Protein AF-A0A7W0KWA9-F1 (afdb_monomer_lite)

Radius of gyration: 23.74 Å; chains: 1; bounding box: 48×53×72 Å

pLDDT: mean 87.8, std 16.32, range [46.31, 98.88]

Foldseek 3Di:
DDDDDDDDDDDDDDDDPDDPDDDPQQAAAAAEAEEEACLQQPAPPPDQDPVNQQSRHCPGPQNVVCVVNVYPHYHYLYGHLDAPVLCPQW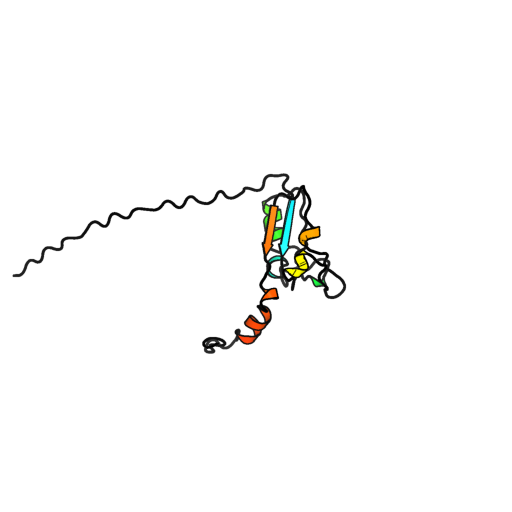DDGVPGTRGNSVVSDDPRHDYYDYYHHCNVVVVVVVCVQQDDPPPPDGGPPPD

Structure (mmCIF, N/CA/C/O backbone):
data_AF-A0A7W0KWA9-F1
#
_entry.id   AF-A0A7W0KWA9-F1
#
loop_
_atom_site.group_PDB
_atom_site.id
_atom_site.type_symbol
_atom_site.label_atom_id
_atom_site.label_alt_id
_atom_site.label_comp_id
_atom_site.label_asym_id
_atom_site.label_entity_id
_atom_site.label_seq_id
_atom_site.pdbx_PDB_ins_code
_atom_site.Cartn_x
_atom_site.Cartn_y
_atom_site.Cartn_z
_atom_site.occupancy
_atom_site.B_iso_or_equiv
_atom_site.auth_seq_id
_atom_site.auth_comp_id
_atom_site.auth_asym_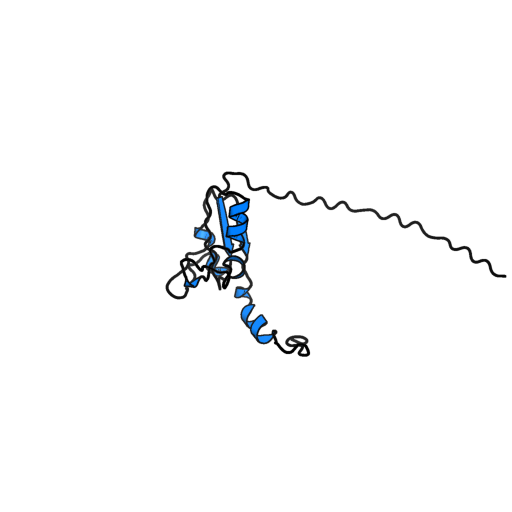id
_atom_site.auth_atom_id
_atom_site.pdbx_PDB_model_num
ATOM 1 N N . MET A 1 1 ? -27.743 38.755 -57.274 1.00 46.41 1 MET A N 1
ATOM 2 C CA . MET A 1 1 ? -28.940 38.474 -56.451 1.00 46.41 1 MET A CA 1
ATOM 3 C C . MET A 1 1 ? -29.113 36.967 -56.308 1.00 46.41 1 MET A C 1
ATOM 5 O O . MET A 1 1 ? -29.526 36.322 -57.260 1.00 46.41 1 MET A O 1
ATOM 9 N N . ARG A 1 2 ? -28.777 36.406 -55.143 1.00 46.31 2 ARG A N 1
ATOM 10 C CA . ARG A 1 2 ? -29.221 35.078 -54.690 1.00 46.31 2 ARG A CA 1
ATOM 11 C C . ARG A 1 2 ? -29.327 35.162 -53.167 1.00 46.31 2 ARG A C 1
ATOM 13 O O . ARG A 1 2 ? -28.331 35.411 -52.499 1.00 46.31 2 ARG A O 1
ATOM 20 N N . ARG A 1 3 ? -30.557 35.125 -52.650 1.00 53.62 3 ARG A N 1
ATOM 21 C CA . ARG A 1 3 ? -30.864 35.139 -51.214 1.00 53.62 3 ARG A CA 1
ATOM 22 C C . ARG A 1 3 ? -30.956 33.687 -50.768 1.00 53.62 3 ARG A C 1
ATOM 24 O O . ARG A 1 3 ? -31.948 33.039 -51.082 1.00 53.62 3 ARG A O 1
ATOM 31 N N . GLU A 1 4 ? -29.958 33.199 -50.049 1.00 48.28 4 GLU A N 1
ATOM 32 C CA . GLU A 1 4 ? -30.031 31.881 -49.417 1.00 48.28 4 GLU A CA 1
ATOM 33 C C . GLU A 1 4 ? -30.423 32.080 -47.950 1.00 48.28 4 GLU A C 1
ATOM 35 O O . GLU A 1 4 ? -29.757 32.795 -47.201 1.00 48.28 4 GLU A O 1
ATOM 40 N N . ARG A 1 5 ? -31.590 31.549 -47.568 1.00 57.50 5 ARG A N 1
ATOM 41 C CA . ARG A 1 5 ? -32.113 31.624 -46.200 1.00 57.50 5 ARG A CA 1
ATOM 42 C C . ARG A 1 5 ? -31.482 30.495 -45.390 1.00 57.50 5 ARG A C 1
ATOM 44 O O . ARG A 1 5 ? -31.788 29.333 -45.634 1.00 57.50 5 ARG A O 1
ATOM 51 N N . LEU A 1 6 ? -30.627 30.844 -44.432 1.00 47.25 6 LEU A N 1
ATOM 52 C CA . LEU A 1 6 ? -30.072 29.901 -43.463 1.00 47.25 6 LEU A CA 1
ATOM 53 C C . LEU A 1 6 ? -31.186 29.479 -42.486 1.00 47.25 6 LEU A C 1
ATOM 55 O O . LEU A 1 6 ? -31.710 30.317 -41.754 1.00 47.25 6 LEU A O 1
ATOM 59 N N . ILE A 1 7 ? -31.564 28.201 -42.487 1.00 56.19 7 ILE A N 1
ATOM 60 C CA . ILE A 1 7 ? -32.452 27.608 -41.477 1.00 56.19 7 ILE A CA 1
ATOM 61 C C . ILE A 1 7 ? -31.551 26.868 -40.487 1.00 56.19 7 ILE A C 1
ATOM 63 O O . ILE A 1 7 ? -30.909 25.887 -40.854 1.00 56.19 7 ILE A O 1
ATOM 67 N N . LEU A 1 8 ? -31.468 27.361 -39.252 1.00 48.41 8 LEU A N 1
ATOM 68 C CA . LEU A 1 8 ? -30.678 26.748 -38.185 1.00 48.41 8 LEU A CA 1
ATOM 69 C C . LEU A 1 8 ? -31.546 25.705 -37.453 1.00 48.41 8 LEU A C 1
ATOM 71 O O . LEU A 1 8 ? -32.592 26.086 -36.922 1.00 48.41 8 LEU A O 1
ATOM 75 N N . PRO A 1 9 ? -31.175 24.412 -37.414 1.00 52.56 9 PRO A N 1
ATOM 76 C CA . PRO A 1 9 ? -31.947 23.420 -36.682 1.00 52.56 9 PRO A CA 1
ATOM 77 C C . PRO A 1 9 ? -31.681 23.578 -35.180 1.00 52.56 9 PRO A C 1
ATOM 79 O O . PRO A 1 9 ? -30.536 23.593 -34.731 1.00 52.56 9 PRO A O 1
ATOM 82 N N . LEU A 1 10 ? -32.751 23.703 -34.395 1.00 56.88 10 LEU A N 1
ATOM 83 C CA . LEU A 1 10 ? -32.690 23.690 -32.937 1.00 56.88 10 LEU A CA 1
ATOM 84 C C . LEU A 1 10 ? -32.435 22.248 -32.473 1.00 56.88 10 LEU A C 1
ATOM 86 O O . LEU A 1 10 ? -33.351 21.428 -32.445 1.00 56.88 10 LEU A O 1
ATOM 90 N N . VAL A 1 11 ? -31.185 21.930 -32.139 1.00 59.25 11 VAL A N 1
ATOM 91 C CA . VAL A 1 11 ? -30.816 20.648 -31.526 1.00 59.25 11 VAL A CA 1
ATOM 92 C C . VAL A 1 11 ? -31.172 20.715 -30.042 1.00 59.25 11 VAL A C 1
ATOM 94 O O . VAL A 1 11 ? -30.540 21.436 -29.273 1.00 59.25 11 VAL A O 1
ATOM 97 N N . LEU A 1 12 ? -32.213 19.986 -29.642 1.00 57.16 12 LEU A N 1
ATOM 98 C CA . LEU A 1 12 ? -32.626 19.868 -28.247 1.00 57.16 12 LEU A CA 1
ATOM 99 C C . LEU A 1 12 ? -31.658 18.911 -27.531 1.00 57.16 12 LEU A C 1
ATOM 101 O O . LEU A 1 12 ? -31.757 17.694 -27.667 1.00 57.16 12 LEU A O 1
ATOM 105 N N . ALA A 1 13 ? -30.678 19.461 -26.816 1.00 58.19 13 ALA A N 1
ATOM 106 C CA . ALA A 1 13 ? -29.734 18.680 -26.025 1.00 58.19 13 ALA A CA 1
ATOM 107 C C . ALA A 1 13 ? -30.427 18.141 -24.761 1.00 58.19 13 ALA A C 1
ATOM 109 O O . ALA A 1 13 ? -30.650 18.875 -23.800 1.00 58.19 13 ALA A O 1
ATOM 110 N N . THR A 1 14 ? -30.777 16.855 -24.753 1.00 60.56 14 THR A N 1
ATOM 111 C CA . THR A 1 14 ? -31.198 16.139 -23.541 1.00 60.56 14 THR A CA 1
ATOM 112 C C . THR A 1 14 ? -29.989 15.924 -22.637 1.00 60.56 14 THR A C 1
ATOM 114 O O . THR A 1 14 ? -29.141 15.074 -22.907 1.00 60.56 14 THR A O 1
ATOM 117 N N . THR A 1 15 ? -29.891 16.704 -21.564 1.00 61.38 15 THR A N 1
ATOM 118 C CA . THR A 1 15 ? -28.887 16.525 -20.515 1.00 61.38 15 THR A CA 1
ATOM 119 C C . THR A 1 15 ? -29.236 15.301 -19.667 1.00 61.38 15 THR A C 1
ATOM 121 O O . THR A 1 15 ? -30.196 15.301 -18.900 1.00 61.38 15 THR A O 1
ATOM 124 N N . VAL A 1 16 ? -28.446 14.233 -19.795 1.00 61.59 16 VAL A N 1
ATOM 125 C CA . VAL A 1 16 ? -28.463 13.118 -18.842 1.00 61.59 16 VAL A CA 1
ATOM 126 C C . VAL A 1 16 ? -27.806 13.618 -17.557 1.00 61.59 16 VAL A C 1
ATOM 128 O O . VAL A 1 16 ? -26.593 13.809 -17.502 1.00 61.59 16 VAL A O 1
ATOM 131 N N . LEU A 1 17 ? -28.614 13.883 -16.531 1.00 58.25 17 LEU A N 1
ATOM 132 C CA . LEU A 1 17 ? -28.135 14.144 -15.175 1.00 58.25 17 LEU A CA 1
ATOM 133 C C . LEU A 1 17 ? -27.543 12.843 -14.621 1.00 58.25 17 LEU A C 1
ATOM 135 O O . LEU A 1 17 ? -28.265 11.990 -14.112 1.00 58.25 17 LEU A O 1
ATOM 139 N N . ALA A 1 18 ? -26.227 12.676 -14.742 1.00 58.19 18 ALA A N 1
ATOM 140 C CA . ALA A 1 18 ? -25.505 11.671 -13.978 1.00 58.19 18 ALA A CA 1
ATOM 141 C C . ALA A 1 18 ? -25.570 12.075 -12.499 1.00 58.19 18 ALA A C 1
ATOM 143 O O . ALA A 1 18 ? -24.988 13.084 -12.100 1.00 58.19 18 ALA A O 1
ATOM 144 N N . SER A 1 19 ? -26.323 11.328 -11.690 1.00 60.22 19 SER A N 1
ATOM 145 C CA . SER A 1 19 ? -26.296 11.496 -10.239 1.00 60.22 19 SER A CA 1
ATOM 146 C C . SER A 1 19 ? -24.867 11.237 -9.749 1.00 60.22 19 SER A C 1
ATOM 148 O O . SER A 1 19 ? -24.327 10.170 -10.053 1.00 60.22 19 SER A O 1
ATOM 150 N N . PRO A 1 20 ? -24.228 12.166 -9.014 1.00 60.91 20 PRO A N 1
ATOM 151 C CA . PRO A 1 20 ? -22.965 11.861 -8.363 1.00 60.91 20 PRO A CA 1
ATOM 152 C C . PRO A 1 20 ? -23.220 10.696 -7.404 1.00 60.91 20 PRO A C 1
ATOM 154 O O . PRO A 1 20 ? -24.136 10.757 -6.581 1.00 60.91 20 PRO A O 1
ATOM 157 N N . GLY A 1 21 ? -22.460 9.607 -7.553 1.00 55.53 21 GLY A N 1
ATOM 158 C CA . GLY A 1 21 ? -22.480 8.519 -6.582 1.00 55.53 21 GLY A CA 1
ATOM 159 C C . GLY A 1 21 ? -22.234 9.113 -5.200 1.00 55.53 21 GLY A C 1
ATOM 160 O O . GLY A 1 21 ? -21.317 9.919 -5.043 1.00 55.53 21 GLY A O 1
ATOM 161 N N . ALA A 1 22 ? -23.097 8.794 -4.234 1.00 57.38 22 ALA A N 1
ATOM 162 C CA . ALA A 1 22 ? -22.972 9.312 -2.881 1.00 57.38 22 ALA A CA 1
ATOM 163 C C . ALA A 1 22 ? -21.557 9.020 -2.371 1.00 57.38 22 ALA A C 1
ATOM 165 O O . ALA A 1 22 ? -21.161 7.859 -2.260 1.00 57.38 22 ALA A O 1
ATOM 166 N N . ALA A 1 23 ? -20.786 10.073 -2.101 1.00 57.88 23 ALA A N 1
ATOM 167 C CA . ALA A 1 23 ? -19.536 9.931 -1.382 1.00 57.88 23 ALA A CA 1
ATOM 168 C C . ALA A 1 23 ? -19.886 9.346 -0.011 1.00 57.88 23 ALA A C 1
ATOM 170 O O . ALA A 1 23 ? -20.697 9.916 0.720 1.00 57.88 23 ALA A O 1
ATOM 171 N N . VAL A 1 24 ? -19.336 8.176 0.311 1.00 58.16 24 VAL A N 1
ATOM 172 C CA . VAL A 1 24 ? -19.426 7.635 1.666 1.00 58.16 24 VAL A CA 1
ATOM 173 C C . VAL A 1 24 ? -18.576 8.549 2.536 1.00 58.16 24 VAL A C 1
ATOM 175 O O . VAL A 1 24 ? -17.349 8.500 2.498 1.00 58.16 24 VAL A O 1
ATOM 178 N N . GLU A 1 25 ? -19.238 9.445 3.255 1.00 56.41 25 GLU A N 1
ATOM 179 C CA . GLU A 1 25 ? -18.602 10.265 4.275 1.00 56.41 25 GLU A CA 1
ATOM 180 C C . GLU A 1 25 ? -18.238 9.327 5.430 1.00 56.41 25 GLU A C 1
ATOM 182 O O . GLU A 1 25 ? -19.126 8.733 6.053 1.00 56.41 25 GLU A O 1
ATOM 187 N N . ALA A 1 26 ? -16.937 9.121 5.656 1.00 57.06 26 ALA A N 1
ATOM 188 C CA . ALA A 1 26 ? -16.493 8.318 6.785 1.00 57.06 26 ALA A CA 1
ATOM 189 C C . ALA A 1 26 ? -16.945 9.016 8.068 1.00 57.06 26 ALA A C 1
ATOM 191 O O . ALA A 1 26 ? -16.809 10.234 8.222 1.00 57.06 26 ALA A O 1
ATOM 192 N N . ARG A 1 27 ? -17.540 8.251 8.974 1.00 62.12 27 ARG A N 1
ATOM 193 C CA . ARG A 1 27 ? -18.055 8.778 10.230 1.00 62.12 27 ARG A CA 1
ATOM 194 C C . ARG A 1 27 ? -16.949 8.721 11.280 1.00 62.12 27 ARG A C 1
ATOM 196 O O . ARG A 1 27 ? -16.200 7.742 11.322 1.00 62.12 27 ARG A O 1
ATOM 203 N N . PRO A 1 28 ? -16.883 9.706 12.191 1.00 60.44 28 PRO A N 1
ATOM 204 C CA . PRO A 1 28 ? -16.079 9.580 13.400 1.00 60.44 28 PRO A CA 1
ATOM 205 C C . PRO A 1 28 ? -16.389 8.243 14.084 1.00 60.44 28 PRO A C 1
ATOM 207 O O . PRO A 1 28 ? -17.543 7.976 14.428 1.00 60.44 28 PRO A O 1
ATOM 210 N N . GLY A 1 29 ? -15.378 7.384 14.225 1.00 65.69 29 GLY A N 1
ATOM 211 C CA . GLY A 1 29 ? -15.559 6.006 14.693 1.00 65.69 29 GLY A CA 1
ATOM 212 C C . GLY A 1 29 ? -15.144 4.927 13.693 1.00 65.69 29 GLY A C 1
ATOM 213 O O . GLY A 1 29 ? -14.899 3.800 14.120 1.00 65.69 29 GLY A O 1
ATOM 214 N N . ASP A 1 30 ? -14.996 5.256 12.411 1.00 82.12 30 ASP A N 1
ATOM 215 C CA . ASP A 1 30 ? -14.606 4.279 11.396 1.00 82.12 30 ASP A CA 1
ATOM 216 C C . ASP A 1 30 ? -13.210 3.694 11.648 1.00 82.12 30 ASP A C 1
ATOM 218 O O . ASP A 1 30 ? -12.319 4.382 12.147 1.00 82.12 30 ASP A O 1
ATOM 222 N N . GLN A 1 31 ? -13.027 2.411 11.324 1.00 94.56 31 GLN A N 1
ATOM 223 C CA . GLN A 1 31 ? -11.715 1.763 11.319 1.00 94.56 31 GLN A CA 1
ATOM 224 C C . GLN A 1 31 ? -11.232 1.654 9.880 1.00 94.56 31 GLN A C 1
ATOM 226 O O . GLN A 1 31 ? -11.848 0.954 9.066 1.00 94.56 31 GLN A O 1
ATOM 231 N N . TYR A 1 32 ? -10.131 2.338 9.587 1.00 96.88 32 TYR A N 1
ATOM 232 C CA . TYR A 1 32 ? -9.580 2.454 8.249 1.00 96.88 32 TYR A CA 1
ATOM 233 C C . TYR A 1 32 ? -8.367 1.537 8.064 1.00 96.88 32 TYR A C 1
ATOM 235 O O . TYR A 1 32 ? -7.368 1.619 8.785 1.00 96.88 32 TYR A O 1
ATOM 243 N N . VAL A 1 33 ? -8.458 0.652 7.072 1.00 98.38 33 VAL A N 1
ATOM 244 C CA . VAL A 1 33 ? -7.407 -0.304 6.719 1.00 98.38 33 VAL A CA 1
ATOM 245 C C . VAL A 1 33 ? -7.025 -0.117 5.248 1.00 98.38 33 VAL A C 1
ATOM 247 O O . VAL A 1 33 ? -7.690 -0.667 4.369 1.00 98.38 33 VAL A O 1
ATOM 250 N N . PRO A 1 34 ? -5.990 0.678 4.938 1.00 98.38 34 PRO A N 1
ATOM 251 C CA . PRO A 1 34 ? -5.448 0.739 3.589 1.00 98.38 34 PRO A CA 1
ATOM 252 C C . PRO A 1 34 ? -4.563 -0.478 3.303 1.00 98.38 34 PRO A C 1
ATOM 254 O O . PRO A 1 34 ? -3.677 -0.831 4.087 1.00 98.38 34 PRO A O 1
ATOM 257 N N . LEU A 1 35 ? -4.804 -1.096 2.153 1.00 98.88 35 LEU A N 1
ATOM 258 C CA . LEU A 1 35 ? -4.063 -2.234 1.621 1.00 98.88 35 LEU A CA 1
ATOM 259 C C . LEU A 1 35 ? -3.467 -1.849 0.264 1.00 98.88 35 LEU A C 1
ATOM 261 O O . LEU A 1 35 ? -4.043 -1.050 -0.476 1.00 98.88 35 LEU A O 1
ATOM 265 N N . GLY A 1 36 ? -2.338 -2.442 -0.104 1.00 98.75 36 GLY A N 1
ATOM 266 C CA . GLY A 1 36 ? -1.814 -2.294 -1.453 1.00 98.75 36 GLY A CA 1
ATOM 267 C C . GLY A 1 36 ? -0.308 -2.411 -1.604 1.00 98.75 36 GLY A C 1
ATOM 268 O O . GLY A 1 36 ? 0.417 -2.795 -0.682 1.00 98.75 36 GLY A O 1
ATOM 269 N N . ASP A 1 37 ? 0.130 -2.056 -2.808 1.00 98.75 37 ASP A N 1
ATOM 270 C CA . ASP A 1 37 ? 1.516 -2.033 -3.253 1.00 98.75 37 ASP A CA 1
ATOM 271 C C . ASP A 1 37 ? 2.217 -0.683 -2.990 1.00 98.75 37 ASP A C 1
ATOM 273 O O . ASP A 1 37 ? 1.795 0.123 -2.156 1.00 98.75 37 ASP A O 1
ATOM 277 N N . SER A 1 38 ? 3.306 -0.415 -3.718 1.00 98.00 38 SER A N 1
ATOM 278 C CA . SER A 1 38 ? 4.089 0.821 -3.645 1.00 98.00 38 SER A CA 1
ATOM 279 C C . SER A 1 38 ? 3.285 2.097 -3.899 1.00 98.00 38 SER A C 1
ATOM 281 O O . SER A 1 38 ? 3.614 3.127 -3.314 1.00 98.00 38 SER A O 1
ATOM 283 N N . PHE A 1 39 ? 2.230 2.068 -4.720 1.00 97.69 39 PHE A N 1
ATOM 284 C CA . PHE A 1 39 ? 1.368 3.241 -4.919 1.00 97.69 39 PHE A CA 1
ATOM 285 C C . PHE A 1 39 ? 0.620 3.623 -3.636 1.00 97.69 39 PHE A C 1
ATOM 287 O O . PHE A 1 39 ? 0.304 4.796 -3.430 1.00 97.69 39 PHE A O 1
ATOM 294 N N . THR A 1 40 ? 0.398 2.648 -2.751 1.00 98.75 40 THR A N 1
ATOM 295 C CA . THR A 1 40 ? -0.202 2.848 -1.429 1.00 98.75 40 THR A CA 1
ATOM 296 C C . THR A 1 40 ? 0.860 3.098 -0.360 1.00 98.75 40 THR A C 1
ATOM 298 O O . THR A 1 40 ? 0.712 4.017 0.441 1.00 98.75 40 THR A O 1
ATOM 301 N N . ALA A 1 41 ? 1.972 2.355 -0.378 1.00 98.62 41 ALA A N 1
ATOM 302 C CA . ALA A 1 41 ? 3.050 2.485 0.605 1.00 98.62 41 ALA A CA 1
ATOM 303 C C . ALA A 1 41 ? 3.795 3.832 0.509 1.00 98.62 41 ALA A C 1
ATOM 3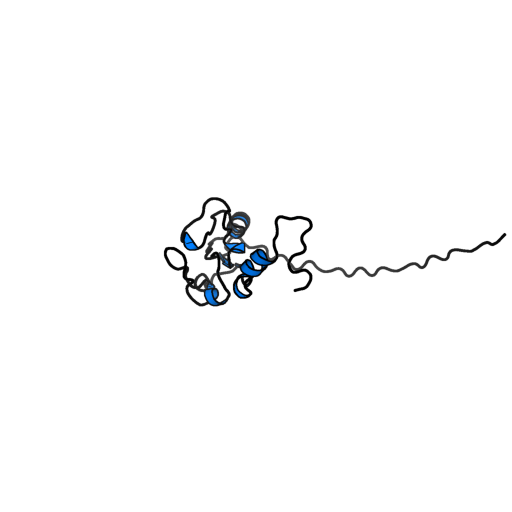05 O O . ALA A 1 41 ? 4.216 4.386 1.524 1.00 98.62 41 ALA A O 1
ATOM 306 N N . GLY A 1 42 ? 3.927 4.401 -0.692 1.00 98.31 42 GLY A N 1
ATOM 307 C CA . GLY A 1 42 ? 4.588 5.691 -0.900 1.00 98.31 42 GLY A CA 1
ATOM 308 C C . GLY A 1 42 ? 6.112 5.645 -0.711 1.00 98.31 42 GLY A C 1
ATOM 309 O O . GLY A 1 42 ? 6.645 6.401 0.113 1.00 98.31 42 GLY A O 1
ATOM 310 N N . PRO A 1 43 ? 6.844 4.800 -1.463 1.00 97.94 43 PRO A N 1
ATOM 311 C CA . PRO A 1 43 ? 8.299 4.803 -1.428 1.00 97.94 43 PRO A CA 1
ATOM 312 C C . PRO A 1 43 ? 8.836 6.174 -1.855 1.00 97.94 43 PRO A C 1
ATOM 314 O O . PRO A 1 43 ? 8.238 6.869 -2.675 1.00 97.94 43 PRO A O 1
ATOM 317 N N . LEU A 1 44 ? 9.983 6.566 -1.292 1.00 96.38 44 LEU A N 1
ATOM 318 C CA . LEU A 1 44 ? 10.661 7.857 -1.515 1.00 96.38 44 LEU A CA 1
ATOM 319 C C . LEU A 1 44 ? 9.929 9.101 -0.986 1.00 96.38 44 LEU A C 1
ATOM 321 O O . LEU A 1 44 ? 10.548 10.161 -0.881 1.00 96.38 44 LEU A O 1
ATOM 325 N N . ILE A 1 45 ? 8.667 8.989 -0.565 1.00 98.12 45 ILE A N 1
ATOM 326 C CA . ILE A 1 45 ? 8.050 10.018 0.276 1.00 98.12 45 ILE A CA 1
ATOM 327 C C . ILE A 1 45 ? 8.814 10.033 1.617 1.00 98.12 45 ILE A C 1
ATOM 329 O O . ILE A 1 45 ? 9.116 8.964 2.150 1.00 98.12 45 ILE A O 1
ATOM 333 N N . PRO A 1 46 ? 9.202 11.197 2.173 1.00 96.44 46 PRO A N 1
ATOM 334 C CA . PRO A 1 46 ? 10.048 11.246 3.366 1.00 96.44 46 PRO A CA 1
ATOM 335 C C . PRO A 1 46 ? 9.534 10.404 4.544 1.00 96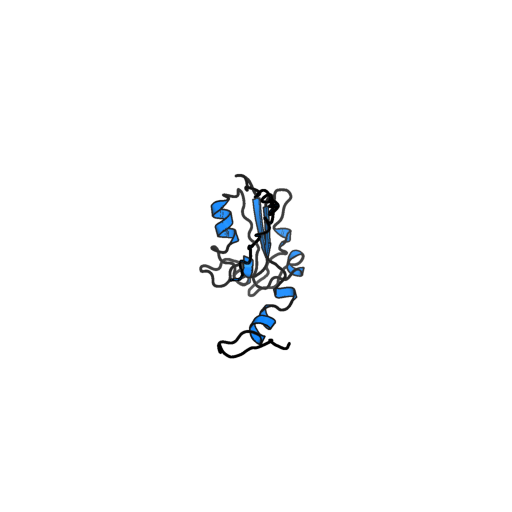.44 46 PRO A C 1
ATOM 337 O O . PRO A 1 46 ? 8.333 10.196 4.697 1.00 96.44 46 PRO A O 1
ATOM 340 N N . THR A 1 47 ? 10.467 9.971 5.396 1.00 97.31 47 THR A N 1
ATOM 341 C CA . THR A 1 47 ? 10.215 9.192 6.622 1.00 97.31 47 THR A CA 1
ATOM 342 C C . THR A 1 47 ? 9.547 7.838 6.359 1.00 97.31 47 THR A C 1
ATOM 344 O O . THR A 1 47 ? 8.343 7.644 6.510 1.00 97.31 47 THR A O 1
ATOM 347 N N . GLN A 1 48 ? 10.390 6.880 5.990 1.00 97.31 48 GLN A N 1
ATOM 348 C CA . GLN A 1 48 ? 10.039 5.476 5.805 1.00 97.31 48 GLN A CA 1
ATOM 349 C C . GLN A 1 48 ? 9.971 4.776 7.172 1.00 97.31 48 GLN A C 1
ATOM 351 O O . GLN A 1 48 ? 10.880 4.937 7.989 1.00 97.31 48 GLN A O 1
ATOM 356 N N . ILE A 1 49 ? 8.895 4.036 7.437 1.00 97.38 49 ILE A N 1
ATOM 357 C CA . ILE A 1 49 ? 8.610 3.401 8.732 1.00 97.38 49 ILE A CA 1
ATOM 358 C C . ILE A 1 49 ? 8.624 1.876 8.640 1.00 97.38 49 ILE A C 1
ATOM 360 O O . ILE A 1 49 ? 8.561 1.294 7.560 1.00 97.38 49 ILE A O 1
ATOM 364 N N . ALA A 1 50 ? 8.748 1.223 9.797 1.00 95.75 50 ALA A N 1
ATOM 365 C CA . ALA A 1 50 ? 8.815 -0.228 9.874 1.00 95.75 50 ALA A CA 1
ATOM 366 C C . ALA A 1 50 ? 7.518 -0.911 9.364 1.00 95.75 50 ALA A C 1
ATOM 368 O O . ALA A 1 50 ? 6.428 -0.375 9.583 1.00 95.75 50 ALA A O 1
ATOM 369 N N . PRO A 1 51 ? 7.628 -2.107 8.754 1.00 96.69 51 PRO A N 1
ATOM 370 C CA . PRO A 1 51 ? 8.887 -2.764 8.398 1.00 96.69 51 PRO A CA 1
ATOM 371 C C . PRO A 1 51 ? 9.578 -2.056 7.216 1.00 96.69 51 PRO A C 1
ATOM 373 O O . PRO A 1 51 ? 8.965 -1.801 6.184 1.00 96.69 51 PRO A O 1
ATOM 376 N N . LEU A 1 52 ? 10.874 -1.740 7.356 1.00 97.06 52 LEU A N 1
ATOM 377 C CA . LEU A 1 52 ? 11.579 -0.853 6.411 1.00 97.06 52 LEU A CA 1
ATOM 378 C C . LEU A 1 52 ? 11.670 -1.427 4.991 1.00 97.06 52 LEU A C 1
ATOM 380 O O . LEU A 1 52 ? 11.707 -0.663 4.032 1.00 97.06 52 LEU A O 1
ATOM 384 N N . GLY A 1 53 ? 11.647 -2.756 4.847 1.00 97.56 53 GLY A N 1
ATOM 385 C CA . GLY A 1 53 ? 11.608 -3.423 3.546 1.00 97.56 53 GLY A CA 1
ATOM 386 C C . GLY A 1 53 ? 10.348 -3.120 2.725 1.00 97.56 53 GLY A C 1
ATOM 387 O O . GLY A 1 53 ? 10.387 -3.274 1.511 1.00 97.56 53 GLY A O 1
ATOM 388 N N . CYS A 1 54 ? 9.268 -2.634 3.348 1.00 98.50 54 CYS A N 1
ATOM 389 C CA . CYS A 1 54 ? 8.059 -2.220 2.635 1.00 98.50 54 CYS A CA 1
ATOM 390 C C . CYS A 1 54 ? 8.157 -0.840 1.996 1.00 98.50 54 CYS A C 1
ATOM 392 O O . CYS A 1 54 ? 7.289 -0.495 1.191 1.00 98.50 54 CYS A O 1
ATOM 394 N N . LEU A 1 55 ? 9.168 -0.042 2.360 1.00 98.31 55 LEU A N 1
ATOM 395 C CA . LEU A 1 55 ? 9.293 1.345 1.912 1.00 98.31 55 LEU A CA 1
ATOM 396 C C . LEU A 1 55 ? 7.952 2.092 2.046 1.00 98.31 55 LEU A C 1
ATOM 398 O O . LEU A 1 55 ? 7.491 2.765 1.121 1.00 98.31 55 LEU A O 1
ATOM 402 N N . LYS A 1 56 ? 7.322 1.930 3.214 1.00 98.50 56 LYS A N 1
ATOM 403 C CA . LYS A 1 56 ? 6.094 2.622 3.574 1.00 98.50 56 LYS A CA 1
ATOM 404 C C . LYS A 1 56 ? 6.422 3.939 4.257 1.00 98.50 56 LYS A C 1
ATOM 406 O O . LYS A 1 56 ? 7.071 3.949 5.303 1.00 98.50 56 LYS A O 1
ATOM 411 N N . SER A 1 57 ? 5.945 5.046 3.705 1.00 98.62 57 SER A N 1
ATOM 412 C CA . SER A 1 57 ? 6.084 6.366 4.314 1.00 98.62 57 SER A CA 1
ATOM 413 C C . SER A 1 57 ? 4.992 6.617 5.351 1.00 98.62 57 SER A C 1
ATOM 415 O O . SER A 1 57 ? 3.835 6.263 5.144 1.00 98.62 57 SER A O 1
ATOM 417 N N . ASN A 1 58 ? 5.323 7.335 6.427 1.00 97.81 58 ASN A N 1
ATOM 418 C CA . ASN A 1 58 ? 4.319 7.895 7.341 1.00 97.81 58 ASN A CA 1
ATOM 419 C C . ASN A 1 58 ? 3.605 9.146 6.783 1.00 97.81 58 ASN A C 1
ATOM 421 O O . ASN A 1 58 ? 3.034 9.918 7.549 1.00 97.81 58 ASN A O 1
ATOM 425 N N . ARG A 1 59 ? 3.716 9.407 5.477 1.00 97.94 59 ARG A N 1
ATOM 426 C CA . ARG A 1 59 ? 3.061 10.499 4.735 1.00 97.94 59 ARG A CA 1
ATOM 427 C C . ARG A 1 59 ? 2.517 10.015 3.388 1.00 97.94 59 ARG A C 1
ATOM 429 O O . ARG A 1 59 ? 2.352 10.808 2.463 1.00 97.94 59 ARG A O 1
ATOM 436 N N . ASN A 1 60 ? 2.285 8.714 3.250 1.00 98.69 60 ASN A N 1
ATOM 437 C CA . ASN A 1 60 ? 1.611 8.155 2.086 1.00 98.69 60 ASN A CA 1
ATOM 438 C C . ASN A 1 60 ? 0.142 8.625 2.006 1.00 98.69 60 ASN A C 1
ATOM 440 O O . ASN A 1 60 ? -0.390 9.204 2.960 1.00 98.69 60 ASN A O 1
ATOM 444 N N . TYR A 1 61 ? -0.525 8.401 0.866 1.00 98.44 61 TYR A N 1
ATOM 445 C CA . TYR A 1 61 ? -1.893 8.901 0.679 1.00 98.44 61 TYR A CA 1
ATOM 446 C C . TYR A 1 61 ? -2.863 8.403 1.766 1.00 98.44 61 TYR A C 1
ATOM 448 O O . TYR A 1 61 ? -3.669 9.216 2.221 1.00 98.44 61 TYR A O 1
ATOM 456 N N . PRO A 1 62 ? -2.796 7.142 2.252 1.00 98.31 62 PRO A N 1
ATOM 457 C CA . PRO A 1 62 ? -3.682 6.703 3.314 1.00 98.31 62 PRO A CA 1
ATOM 458 C C . PRO A 1 62 ? -3.492 7.464 4.617 1.00 98.31 62 PRO A C 1
ATOM 460 O O . PRO A 1 62 ? -4.491 7.791 5.243 1.00 98.31 62 PRO A O 1
ATOM 463 N N . THR A 1 63 ? -2.258 7.815 4.991 1.00 97.81 63 THR A N 1
ATOM 464 C CA . THR A 1 63 ? -2.021 8.647 6.181 1.00 97.81 63 THR A CA 1
ATOM 465 C C . THR A 1 63 ? -2.677 10.026 6.028 1.00 97.81 63 THR A C 1
ATOM 467 O O . THR A 1 63 ? -3.290 10.536 6.963 1.00 97.81 63 THR A O 1
ATOM 470 N N . VAL A 1 64 ? -2.583 10.644 4.845 1.00 97.38 64 VAL A N 1
ATOM 471 C CA . VAL A 1 64 ? -3.205 11.958 4.588 1.00 97.38 64 VAL A CA 1
ATOM 472 C C . VAL A 1 64 ? -4.734 11.869 4.633 1.00 97.38 64 VAL A C 1
ATOM 474 O O . VAL A 1 64 ? -5.393 12.739 5.208 1.00 97.38 64 VAL A O 1
ATOM 477 N N . VAL A 1 65 ? -5.297 10.805 4.055 1.00 95.44 65 VAL A N 1
ATOM 478 C CA . VAL A 1 65 ? -6.736 10.521 4.113 1.00 95.44 65 VAL A CA 1
ATOM 479 C C . VAL A 1 65 ? -7.173 10.319 5.560 1.00 95.44 65 VAL A C 1
ATOM 481 O O . VAL A 1 65 ? -8.113 10.972 5.998 1.00 95.44 65 VAL A O 1
ATOM 484 N N . ASP A 1 66 ? -6.460 9.495 6.325 1.00 95.69 66 ASP A N 1
ATOM 485 C CA . ASP A 1 66 ? -6.773 9.212 7.725 1.00 95.69 66 ASP A CA 1
ATOM 486 C C . ASP A 1 66 ? -6.781 10.477 8.592 1.00 95.69 66 ASP A C 1
ATOM 488 O O . ASP A 1 66 ? -7.725 10.707 9.347 1.00 95.69 66 ASP A O 1
ATOM 492 N N . GLY A 1 67 ? -5.799 11.364 8.395 1.00 94.81 67 GLY A N 1
ATOM 493 C CA . GLY A 1 67 ? -5.747 12.665 9.067 1.00 94.81 67 GLY A CA 1
ATOM 494 C C . GLY A 1 67 ? -6.929 13.590 8.744 1.00 94.81 67 GLY A C 1
ATOM 495 O O . GLY A 1 67 ? -7.222 14.491 9.526 1.00 94.81 67 GLY A O 1
ATOM 496 N N . THR A 1 68 ? -7.619 13.362 7.622 1.00 92.50 68 THR A N 1
ATOM 497 C CA . THR A 1 68 ? -8.842 14.090 7.245 1.00 92.50 68 THR A CA 1
ATOM 498 C C . THR A 1 68 ? -10.100 13.409 7.786 1.00 92.50 68 THR A C 1
ATOM 500 O O . THR A 1 68 ? -11.019 14.094 8.228 1.00 92.50 68 THR A O 1
ATOM 503 N N . LEU A 1 69 ? -10.149 12.073 7.759 1.00 90.12 69 LEU A N 1
ATOM 504 C CA . LEU A 1 69 ? -11.299 11.294 8.228 1.00 90.12 69 LEU A CA 1
ATOM 505 C C . LEU A 1 69 ? -11.404 11.257 9.759 1.00 90.12 69 LEU A C 1
ATOM 507 O O . LEU A 1 69 ? -12.509 11.180 10.292 1.00 90.12 69 LEU A O 1
ATOM 511 N N . GLY A 1 70 ? -10.270 11.291 10.466 1.00 91.06 70 GLY A N 1
ATOM 512 C CA . GLY A 1 70 ? -10.229 11.129 11.919 1.00 91.06 70 GLY A CA 1
ATOM 513 C C . GLY A 1 70 ? -10.721 9.748 12.354 1.00 91.06 70 GLY A C 1
ATOM 514 O O . GLY A 1 70 ? -11.597 9.649 13.219 1.00 91.06 70 GLY A O 1
ATOM 515 N N . SER A 1 71 ? -10.202 8.687 11.7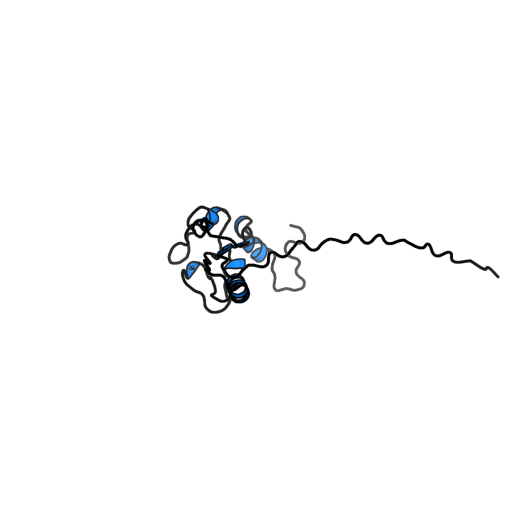23 1.00 93.19 71 SER A N 1
ATOM 516 C CA . SER A 1 71 ? -10.603 7.311 12.034 1.00 93.19 71 SER A CA 1
ATOM 517 C C . SER A 1 71 ? -10.312 6.965 13.503 1.00 93.19 71 SER A C 1
ATOM 519 O O . SER A 1 71 ? -9.394 7.499 14.130 1.00 93.19 71 SER A O 1
ATOM 521 N N . SER A 1 72 ? -11.112 6.069 14.083 1.00 93.62 72 SER A N 1
ATOM 522 C CA . SER A 1 72 ? -10.880 5.601 15.458 1.00 93.62 72 SER A CA 1
ATOM 523 C C . SER A 1 72 ? -9.716 4.614 15.548 1.00 93.62 72 SER A C 1
ATOM 525 O O . SER A 1 72 ? -9.123 4.446 16.616 1.00 93.62 72 SER A O 1
ATOM 527 N N . ALA A 1 73 ? -9.392 3.959 14.431 1.00 94.62 73 ALA A N 1
ATOM 528 C CA . ALA A 1 73 ? -8.246 3.084 14.290 1.00 94.62 73 ALA A CA 1
ATOM 529 C C . ALA A 1 73 ? -7.759 3.070 12.839 1.00 94.62 73 ALA A C 1
ATOM 531 O O . ALA A 1 73 ? -8.551 2.911 11.910 1.00 94.62 73 ALA A O 1
ATOM 532 N N . PHE A 1 74 ? -6.439 3.122 12.680 1.00 96.31 74 PHE A N 1
ATOM 533 C CA . PHE A 1 74 ? -5.757 3.114 11.394 1.00 96.31 74 PHE A CA 1
ATOM 534 C C . PHE A 1 74 ? -4.741 1.968 11.346 1.00 96.31 74 PHE A C 1
ATOM 536 O O . PHE A 1 74 ? -3.828 1.903 12.175 1.00 96.31 74 PHE A O 1
ATOM 543 N N . ARG A 1 75 ? -4.903 1.036 10.398 1.00 97.06 75 ARG A N 1
ATOM 544 C CA . ARG A 1 75 ? -4.006 -0.125 10.232 1.00 97.06 75 ARG A CA 1
ATOM 545 C C . ARG A 1 75 ? -3.476 -0.192 8.808 1.00 97.06 75 ARG A C 1
ATOM 547 O O . ARG A 1 75 ? -3.993 -0.926 7.977 1.00 97.06 75 ARG A O 1
ATOM 554 N N . ASP A 1 76 ? -2.421 0.561 8.543 1.00 98.25 76 ASP A N 1
ATOM 555 C CA . ASP A 1 76 ? -1.758 0.542 7.243 1.00 98.25 76 ASP A CA 1
ATOM 556 C C . ASP A 1 76 ? -0.677 -0.539 7.169 1.00 98.25 76 ASP A C 1
ATOM 558 O O . ASP A 1 76 ? 0.394 -0.398 7.777 1.00 98.25 76 ASP A O 1
ATOM 562 N N . ILE A 1 77 ? -0.972 -1.594 6.406 1.00 98.12 77 ILE A N 1
ATOM 563 C CA . ILE A 1 77 ? -0.069 -2.720 6.122 1.00 98.12 77 ILE A CA 1
ATOM 564 C C . ILE A 1 77 ? 0.360 -2.774 4.646 1.00 98.12 77 ILE A C 1
ATOM 566 O O . ILE A 1 77 ? 0.883 -3.795 4.189 1.00 98.12 77 ILE A O 1
ATOM 570 N N . SER A 1 78 ? 0.147 -1.682 3.900 1.00 98.75 78 SER A N 1
ATOM 571 C CA . SER A 1 78 ? 0.601 -1.572 2.512 1.00 98.75 78 SER A CA 1
ATOM 572 C C . SER A 1 78 ? 2.116 -1.746 2.407 1.00 98.75 78 SER A C 1
ATOM 574 O O . SER A 1 78 ? 2.878 -1.395 3.316 1.00 98.75 78 SER A O 1
ATOM 576 N N . CYS A 1 79 ? 2.570 -2.322 1.298 1.00 98.75 79 CYS A N 1
ATOM 577 C CA . CYS A 1 79 ? 3.964 -2.707 1.161 1.00 98.75 79 CYS A CA 1
ATOM 578 C C . CYS A 1 79 ? 4.424 -2.658 -0.292 1.00 98.75 79 CYS A C 1
ATOM 580 O O . CYS A 1 79 ? 3.777 -3.190 -1.192 1.00 98.75 79 CYS A O 1
ATOM 582 N N . SER A 1 80 ? 5.560 -2.009 -0.538 1.00 98.38 80 SER A N 1
ATOM 583 C CA . SER A 1 80 ? 6.138 -1.926 -1.879 1.00 98.38 80 SER A CA 1
ATOM 584 C C . SER A 1 80 ? 6.422 -3.314 -2.451 1.00 98.38 80 SER A C 1
ATOM 586 O O . SER A 1 80 ? 6.899 -4.199 -1.745 1.00 98.38 80 SER A O 1
ATOM 588 N N . GLY A 1 81 ? 6.129 -3.494 -3.740 1.00 97.69 81 GLY A N 1
ATOM 589 C CA . GLY A 1 81 ? 6.307 -4.767 -4.441 1.00 97.69 81 GLY A CA 1
ATOM 590 C C . GLY A 1 81 ? 5.224 -5.817 -4.178 1.00 97.69 81 GLY A C 1
ATOM 591 O O . GLY A 1 81 ? 5.334 -6.906 -4.728 1.00 97.69 81 GLY A O 1
ATOM 592 N N . ALA A 1 82 ? 4.197 -5.518 -3.374 1.00 98.62 82 ALA A N 1
ATOM 593 C CA . ALA A 1 82 ? 3.114 -6.465 -3.128 1.00 98.62 82 ALA A CA 1
ATOM 594 C C . ALA A 1 82 ? 2.360 -6.820 -4.422 1.00 98.62 82 ALA A C 1
ATOM 596 O O . ALA A 1 82 ? 2.041 -5.948 -5.236 1.00 98.62 82 ALA A O 1
ATOM 597 N N . THR A 1 83 ? 2.050 -8.098 -4.570 1.00 98.62 83 THR A N 1
ATOM 598 C CA . THR A 1 83 ? 1.184 -8.693 -5.593 1.00 98.62 83 THR A CA 1
ATOM 599 C C . THR A 1 83 ? -0.170 -9.060 -4.985 1.00 98.62 83 THR A C 1
ATOM 601 O O . THR A 1 83 ? -0.387 -8.931 -3.774 1.00 98.62 83 THR A O 1
ATOM 604 N N . THR A 1 84 ? -1.108 -9.538 -5.799 1.00 98.50 84 THR A N 1
ATOM 605 C CA . THR A 1 84 ? -2.390 -10.038 -5.284 1.00 98.50 84 THR A CA 1
ATOM 606 C C . THR A 1 84 ? -2.239 -11.265 -4.376 1.00 98.50 84 THR A C 1
ATOM 608 O O . THR A 1 84 ? -3.036 -11.414 -3.447 1.00 98.50 84 THR A O 1
ATOM 611 N N . ASP A 1 85 ? -1.193 -12.082 -4.539 1.00 98.62 85 ASP A N 1
ATOM 612 C CA . ASP A 1 85 ? -0.906 -13.223 -3.653 1.00 98.62 85 ASP A CA 1
ATOM 613 C C . ASP A 1 85 ? -0.560 -12.775 -2.220 1.00 98.62 85 ASP A C 1
ATOM 615 O O . ASP A 1 85 ? -0.972 -13.407 -1.240 1.00 98.62 85 ASP A O 1
ATOM 619 N N . ASP A 1 86 ? 0.102 -11.623 -2.077 1.00 98.75 86 ASP A N 1
ATOM 620 C CA . ASP A 1 86 ? 0.479 -11.036 -0.780 1.00 98.75 86 ASP A CA 1
ATOM 621 C C . ASP A 1 86 ? -0.734 -10.529 0.028 1.00 98.75 86 ASP A C 1
ATOM 623 O O . ASP A 1 86 ? -0.630 -10.164 1.205 1.00 98.75 86 ASP A O 1
ATOM 627 N N . MET A 1 87 ? -1.931 -10.533 -0.572 1.00 98.75 87 MET A N 1
ATOM 628 C CA . MET A 1 87 ? -3.176 -10.346 0.175 1.00 98.75 87 MET A CA 1
ATOM 629 C C . MET A 1 87 ? -3.439 -11.522 1.120 1.00 98.75 87 MET A C 1
ATOM 631 O O . MET A 1 87 ? -3.951 -11.322 2.225 1.00 98.75 87 MET A O 1
ATOM 635 N N . PHE A 1 88 ? -3.070 -12.734 0.702 1.00 98.62 88 PHE A N 1
ATOM 636 C CA . PHE A 1 88 ? -3.412 -13.989 1.370 1.00 98.62 88 PHE A CA 1
ATOM 637 C C . PHE A 1 88 ? -2.223 -14.640 2.084 1.00 98.62 88 PHE A C 1
ATOM 639 O O . PHE A 1 88 ? -2.432 -15.402 3.030 1.00 98.62 88 PHE A O 1
ATOM 646 N N . ALA A 1 89 ? -0.992 -14.331 1.672 1.00 98.56 89 ALA A N 1
ATOM 647 C CA . ALA A 1 89 ? 0.233 -14.883 2.243 1.00 98.56 89 ALA A CA 1
ATOM 648 C C . ALA A 1 89 ? 1.213 -13.781 2.691 1.00 98.56 89 ALA A C 1
ATOM 650 O O . ALA A 1 89 ? 1.136 -12.658 2.200 1.00 98.56 89 ALA A O 1
ATOM 651 N N . PRO A 1 90 ? 2.130 -14.064 3.638 1.00 98.50 90 PRO A N 1
ATOM 652 C CA . PRO A 1 90 ? 3.175 -13.115 4.003 1.00 98.50 90 PRO A CA 1
ATOM 653 C C . PRO A 1 90 ? 4.096 -12.783 2.824 1.00 98.50 90 PRO A C 1
ATOM 655 O O . PRO A 1 90 ? 4.637 -13.685 2.184 1.00 98.50 90 PRO A O 1
ATOM 658 N N . GLN A 1 91 ? 4.350 -11.493 2.622 1.00 98.62 91 GLN A N 1
ATOM 659 C CA . GLN A 1 91 ? 5.297 -10.990 1.634 1.00 98.62 91 GLN A CA 1
ATOM 660 C C . GLN A 1 91 ? 6.719 -11.021 2.204 1.00 98.62 91 GLN A C 1
ATOM 662 O O . GLN A 1 91 ? 6.987 -10.471 3.278 1.00 98.62 91 GLN A O 1
ATOM 667 N N . SER A 1 92 ? 7.662 -11.615 1.473 1.00 98.38 92 SER A N 1
ATOM 668 C CA . SER A 1 92 ? 9.085 -11.539 1.818 1.00 98.38 92 SER A CA 1
ATOM 669 C C . SER A 1 92 ? 9.647 -10.166 1.448 1.00 98.38 92 SER A C 1
ATOM 671 O O . SER A 1 92 ? 9.532 -9.733 0.304 1.00 98.38 92 SER A O 1
ATOM 673 N N . ILE A 1 93 ? 10.303 -9.495 2.394 1.00 98.06 93 ILE A N 1
ATOM 674 C CA . ILE A 1 93 ? 10.885 -8.160 2.199 1.00 98.06 93 ILE A CA 1
ATOM 675 C C . ILE A 1 93 ? 12.320 -8.115 2.718 1.00 98.06 93 ILE A C 1
ATOM 677 O O . ILE A 1 93 ? 12.765 -8.967 3.489 1.00 98.06 93 ILE A O 1
ATOM 681 N N . VAL A 1 94 ? 13.069 -7.084 2.329 1.00 96.62 94 VAL A N 1
ATOM 682 C CA . VAL A 1 94 ? 14.416 -6.881 2.873 1.00 96.62 94 VAL A CA 1
ATOM 683 C C . VAL A 1 94 ? 14.332 -6.705 4.391 1.00 96.62 94 VAL A C 1
ATOM 685 O O . VAL A 1 94 ? 13.654 -5.808 4.892 1.00 96.62 94 VAL A O 1
ATOM 688 N N . GLY A 1 95 ? 15.038 -7.568 5.123 1.00 95.44 95 GLY A N 1
ATOM 689 C CA . GLY A 1 95 ? 15.101 -7.519 6.582 1.00 95.44 95 GLY A CA 1
ATOM 690 C C . GLY A 1 95 ? 13.891 -8.111 7.313 1.00 95.44 95 GLY A C 1
ATOM 691 O O . GLY A 1 95 ? 13.793 -7.915 8.522 1.00 95.44 95 GLY A O 1
ATOM 692 N N . GLY A 1 96 ? 12.984 -8.829 6.636 1.00 96.62 96 GLY A N 1
ATOM 693 C CA . GLY A 1 96 ? 11.893 -9.529 7.318 1.00 96.62 96 GLY A CA 1
ATOM 694 C C . GLY A 1 96 ? 10.751 -9.973 6.408 1.00 96.62 96 GLY A C 1
ATOM 695 O O . GLY A 1 96 ? 10.952 -10.366 5.263 1.00 96.62 96 GLY A O 1
ATOM 696 N N . SER A 1 97 ? 9.535 -9.912 6.940 1.00 97.94 97 SER A N 1
ATOM 697 C CA . SER A 1 97 ? 8.301 -10.160 6.194 1.00 97.94 97 SER A CA 1
ATOM 698 C C . SER A 1 97 ? 7.264 -9.091 6.517 1.00 97.94 97 SER A C 1
ATOM 700 O O . SER A 1 97 ? 7.261 -8.533 7.619 1.00 97.94 97 SER A O 1
ATOM 702 N N . ASN A 1 98 ? 6.388 -8.816 5.557 1.00 98.38 98 ASN A N 1
ATOM 703 C CA . ASN A 1 98 ? 5.109 -8.173 5.816 1.00 98.38 98 ASN A CA 1
ATOM 704 C C . ASN A 1 98 ? 4.047 -9.277 5.948 1.00 98.38 98 ASN A C 1
ATOM 706 O O . ASN A 1 98 ? 4.029 -10.184 5.114 1.00 98.38 98 ASN A O 1
ATOM 710 N N . PRO A 1 99 ? 3.181 -9.264 6.971 1.00 98.38 99 PRO A N 1
ATOM 711 C CA . PRO A 1 99 ? 2.086 -10.226 7.067 1.00 98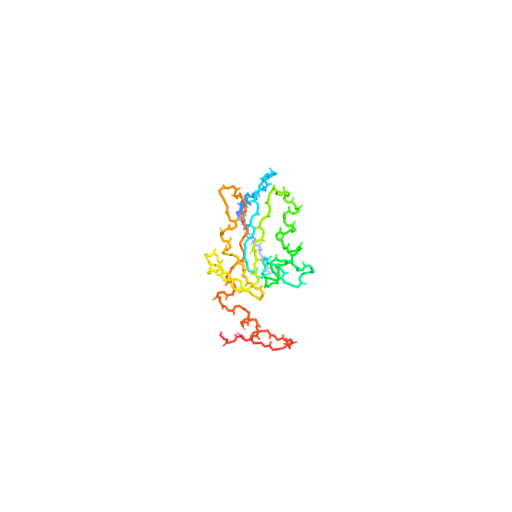.38 99 PRO A CA 1
ATOM 712 C C . PRO A 1 99 ? 1.160 -10.179 5.845 1.00 98.38 99 PRO A C 1
ATOM 714 O O . PRO A 1 99 ? 1.096 -9.164 5.154 1.00 98.38 99 PRO A O 1
ATOM 717 N N . ALA A 1 100 ? 0.389 -11.251 5.633 1.00 98.75 100 ALA A N 1
ATOM 718 C CA . ALA A 1 100 ? -0.687 -11.260 4.642 1.00 98.75 100 ALA A CA 1
ATOM 719 C C . ALA A 1 100 ? -1.592 -10.043 4.850 1.00 98.75 100 ALA A C 1
ATOM 721 O O . ALA A 1 100 ? -2.088 -9.831 5.963 1.00 98.75 100 ALA A O 1
ATOM 722 N N . GLN A 1 101 ? -1.810 -9.239 3.813 1.00 98.75 101 GLN A N 1
ATOM 723 C CA . GLN A 1 101 ? -2.438 -7.934 4.007 1.00 98.75 101 GLN A CA 1
ATOM 724 C C . GLN A 1 101 ? -3.886 -8.036 4.518 1.00 98.75 101 GLN A C 1
ATOM 726 O O . GLN A 1 101 ? -4.297 -7.238 5.360 1.00 98.75 101 GLN A O 1
ATOM 731 N N . LEU A 1 102 ? -4.636 -9.077 4.134 1.00 98.75 102 LEU A N 1
ATOM 732 C CA . LEU A 1 102 ? -5.998 -9.300 4.642 1.00 98.75 102 LEU A CA 1
ATOM 733 C C . LEU A 1 102 ? -6.044 -9.635 6.144 1.00 98.75 102 LEU A C 1
ATOM 735 O O . LEU A 1 102 ? -7.094 -9.484 6.765 1.00 98.75 102 LEU A O 1
ATOM 739 N N . SER A 1 103 ? -4.916 -9.999 6.771 1.00 98.38 103 SER A N 1
ATOM 740 C CA . SER A 1 103 ? -4.833 -10.132 8.238 1.00 98.38 103 SER A CA 1
ATOM 741 C C . SER A 1 103 ? -4.980 -8.787 8.975 1.00 98.38 103 SER A C 1
ATOM 743 O O . SER A 1 103 ? -5.205 -8.746 10.191 1.00 98.38 103 SER A O 1
ATOM 745 N N . ALA A 1 104 ? -4.891 -7.666 8.247 1.00 97.88 104 ALA A N 1
ATOM 746 C CA . ALA A 1 104 ? -5.181 -6.339 8.771 1.00 97.88 104 ALA A CA 1
ATOM 747 C C . ALA A 1 104 ? -6.684 -6.035 8.900 1.00 97.88 104 ALA A C 1
ATOM 749 O O . ALA A 1 104 ? -7.048 -5.028 9.507 1.00 97.88 104 ALA A O 1
ATOM 750 N N . LEU A 1 105 ? -7.561 -6.896 8.384 1.00 97.94 105 LEU A N 1
ATOM 751 C CA . LEU A 1 105 ? -9.006 -6.717 8.478 1.00 97.94 105 LEU A CA 1
ATOM 752 C C . LEU A 1 105 ? -9.571 -7.358 9.750 1.00 97.94 105 LEU A C 1
ATOM 754 O O . LEU A 1 105 ? -9.020 -8.308 10.308 1.00 97.94 105 LEU A O 1
ATOM 758 N N . SER A 1 106 ? -10.694 -6.826 10.216 1.00 95.56 106 SER A N 1
ATOM 759 C CA . SER A 1 106 ? -11.511 -7.408 11.280 1.00 95.56 106 SER A CA 1
ATOM 760 C C . SER A 1 106 ? -12.994 -7.175 10.985 1.00 95.56 106 SER A C 1
ATOM 762 O O . SER A 1 106 ? -13.354 -6.399 10.103 1.00 95.56 106 SER A O 1
ATOM 764 N N . ALA A 1 107 ? -13.876 -7.796 11.771 1.00 95.12 107 ALA A N 1
ATOM 765 C CA . ALA A 1 107 ? -15.317 -7.542 11.685 1.00 95.12 107 ALA A CA 1
ATOM 766 C C . ALA A 1 107 ? -15.711 -6.084 12.010 1.00 95.12 107 ALA A C 1
ATOM 768 O O . ALA A 1 107 ? -16.837 -5.683 11.736 1.00 95.12 107 ALA A O 1
ATOM 769 N N . SER A 1 108 ? -14.804 -5.304 12.609 1.00 92.94 108 SER A N 1
ATOM 770 C CA . SER A 1 108 ? -14.994 -3.884 12.921 1.00 92.94 108 SER A CA 1
ATOM 771 C C . SER A 1 108 ? -14.393 -2.940 11.876 1.00 92.94 108 SER A C 1
ATOM 773 O O . SER A 1 108 ? -14.535 -1.730 12.026 1.00 92.94 108 SER A O 1
ATOM 775 N N . THR A 1 109 ? -13.720 -3.453 10.839 1.00 95.75 109 THR A N 1
ATOM 776 C CA . THR A 1 109 ? -13.241 -2.634 9.720 1.00 95.75 109 THR A CA 1
ATOM 777 C C . THR A 1 109 ? -14.430 -2.071 8.949 1.00 95.75 109 THR A C 1
ATOM 779 O O . THR A 1 109 ? -15.269 -2.829 8.469 1.00 95.75 109 THR A O 1
ATOM 782 N N . THR A 1 110 ? -14.496 -0.747 8.807 1.00 94.81 110 THR A N 1
ATOM 783 C CA . THR A 1 110 ? -15.605 -0.069 8.112 1.00 94.81 110 THR A CA 1
ATOM 784 C C . THR A 1 110 ? -15.174 0.615 6.821 1.00 94.81 110 THR A C 1
ATOM 786 O O . THR A 1 110 ? -16.012 0.832 5.947 1.00 94.81 110 THR A O 1
ATOM 789 N N . LEU A 1 111 ? -13.875 0.889 6.652 1.00 95.88 111 LEU A N 1
ATOM 790 C CA . LEU A 1 111 ? -13.316 1.442 5.423 1.00 95.88 111 LEU A CA 1
ATOM 791 C C . LEU A 1 111 ? -12.046 0.697 5.010 1.00 95.88 111 LEU A C 1
ATOM 793 O O . LEU A 1 111 ? -11.112 0.534 5.795 1.00 95.88 111 LEU A O 1
ATOM 797 N N . VAL A 1 112 ? -11.995 0.309 3.737 1.00 97.62 112 VAL A N 1
ATOM 798 C CA . VAL A 1 112 ? -10.816 -0.269 3.087 1.00 97.62 112 VAL A CA 1
ATOM 799 C C . VAL A 1 112 ? -10.543 0.514 1.811 1.00 97.62 112 VAL A C 1
ATOM 801 O O . VAL A 1 112 ? -11.456 0.748 1.020 1.00 97.62 112 VAL A O 1
ATOM 804 N N . THR A 1 113 ? -9.287 0.897 1.596 1.00 98.12 113 THR A N 1
ATOM 805 C CA . THR A 1 113 ? -8.801 1.280 0.264 1.00 98.12 113 THR A CA 1
ATOM 806 C C . THR A 1 113 ? -7.819 0.219 -0.213 1.00 98.12 113 THR A C 1
ATOM 808 O O . THR A 1 113 ? -7.132 -0.396 0.600 1.00 98.12 113 THR A O 1
ATOM 811 N N . LEU A 1 114 ? -7.798 -0.036 -1.521 1.00 98.50 114 LEU A N 1
ATOM 812 C CA . LEU A 1 114 ? -6.957 -1.065 -2.123 1.00 98.50 114 LEU A CA 1
ATOM 813 C C . LEU A 1 114 ? -6.328 -0.539 -3.413 1.00 98.50 114 LEU A C 1
ATOM 815 O O . LEU A 1 114 ? -7.047 -0.206 -4.356 1.00 98.50 114 LEU A O 1
ATOM 819 N N . GLY A 1 115 ? -4.998 -0.508 -3.458 1.00 98.12 115 GLY A N 1
ATOM 820 C CA . GLY A 1 115 ? -4.220 -0.275 -4.676 1.00 98.12 115 GLY A CA 1
ATOM 821 C C . GLY A 1 115 ? -3.243 -1.423 -4.906 1.00 98.12 115 GLY A C 1
ATOM 822 O O . GLY A 1 115 ? -2.200 -1.457 -4.265 1.00 98.12 115 GLY A O 1
ATOM 823 N N . ILE A 1 116 ? -3.592 -2.373 -5.773 1.00 98.44 116 ILE A N 1
ATOM 824 C CA . ILE A 1 116 ? -2.824 -3.603 -6.026 1.00 98.44 116 ILE A CA 1
ATOM 825 C C . ILE A 1 116 ? -2.935 -3.997 -7.506 1.00 98.44 116 ILE A C 1
ATOM 827 O O . ILE A 1 116 ? -3.883 -3.587 -8.179 1.00 98.44 116 ILE A O 1
ATOM 831 N N . GLY A 1 117 ? -2.005 -4.811 -8.009 1.00 97.31 117 GLY A N 1
ATOM 832 C CA . GLY A 1 117 ? -2.095 -5.430 -9.338 1.00 97.31 117 GLY A CA 1
ATOM 833 C C . GLY A 1 117 ? -0.991 -5.027 -10.317 1.00 97.31 117 GLY A C 1
ATOM 834 O O . GLY A 1 117 ? -0.747 -5.735 -11.291 1.00 97.31 117 GLY A O 1
ATOM 835 N N . ALA A 1 118 ? -0.301 -3.905 -10.089 1.00 95.44 118 ALA A N 1
ATOM 836 C CA . ALA A 1 118 ? 0.748 -3.451 -11.005 1.00 95.44 118 ALA A CA 1
ATOM 837 C C . ALA A 1 118 ? 1.955 -4.408 -11.010 1.00 95.44 118 ALA A C 1
ATOM 839 O O . ALA A 1 118 ? 2.543 -4.673 -12.059 1.00 95.44 118 ALA A O 1
ATOM 840 N N . ASN A 1 119 ? 2.303 -4.969 -9.851 1.00 97.75 119 ASN A N 1
ATOM 841 C CA . ASN A 1 119 ? 3.406 -5.924 -9.746 1.00 97.75 119 ASN A CA 1
ATOM 842 C C . ASN A 1 119 ? 3.060 -7.274 -10.391 1.00 97.75 119 ASN A C 1
ATOM 844 O O . ASN A 1 119 ? 3.926 -7.886 -11.008 1.00 97.75 119 ASN A O 1
ATOM 848 N N . ASP A 1 120 ? 1.793 -7.694 -10.346 1.00 97.69 120 ASP A N 1
ATOM 849 C CA . ASP A 1 120 ? 1.309 -8.941 -10.953 1.00 97.69 120 ASP A CA 1
ATOM 850 C C . ASP A 1 120 ? 1.522 -8.984 -12.474 1.00 97.69 120 ASP A C 1
ATOM 852 O O . ASP A 1 120 ? 1.743 -10.048 -13.050 1.00 97.69 120 ASP A O 1
ATOM 856 N N . ILE A 1 121 ? 1.482 -7.821 -13.133 1.00 95.50 121 ILE A N 1
ATOM 857 C CA . ILE A 1 121 ? 1.673 -7.698 -14.586 1.00 95.50 121 ILE A CA 1
ATOM 858 C C . ILE A 1 121 ? 3.103 -7.312 -14.989 1.00 95.50 121 ILE A C 1
ATOM 860 O O . ILE A 1 121 ? 3.350 -7.054 -16.168 1.00 95.50 121 ILE A O 1
ATOM 864 N N . GLY A 1 122 ? 4.036 -7.214 -14.037 1.00 93.75 122 GLY A N 1
ATOM 865 C CA . GLY A 1 122 ? 5.399 -6.748 -14.309 1.00 93.75 122 GLY A CA 1
ATOM 866 C C . GLY A 1 122 ? 5.457 -5.283 -14.759 1.00 93.75 122 GLY A C 1
ATOM 867 O O . GLY A 1 122 ? 6.162 -4.918 -15.705 1.00 93.75 122 GLY A O 1
ATOM 868 N N . PHE A 1 123 ? 4.655 -4.411 -14.137 1.00 92.81 123 PHE A N 1
ATOM 869 C CA . PHE A 1 123 ? 4.571 -3.003 -14.538 1.00 92.81 123 PHE A CA 1
ATOM 870 C C . PHE A 1 123 ? 5.905 -2.259 -14.387 1.00 92.81 123 PHE A C 1
ATOM 872 O O . PHE A 1 123 ? 6.211 -1.366 -15.180 1.00 92.81 123 PHE A O 1
ATOM 879 N N . THR A 1 124 ? 6.737 -2.636 -13.412 1.00 88.31 124 THR A N 1
ATOM 880 C CA . THR A 1 124 ? 8.081 -2.067 -13.256 1.00 88.31 124 THR A CA 1
ATOM 881 C C . THR A 1 124 ? 8.969 -2.390 -14.456 1.00 88.31 124 THR A C 1
ATOM 883 O O . THR A 1 124 ? 9.641 -1.495 -14.971 1.00 88.31 124 THR A O 1
ATOM 886 N N . GLU A 1 125 ? 8.939 -3.624 -14.953 1.00 89.69 125 GLU A N 1
ATOM 887 C CA . GLU A 1 125 ? 9.675 -4.054 -16.141 1.00 89.69 125 GLU A CA 1
ATOM 888 C C . GLU A 1 125 ? 9.194 -3.303 -17.384 1.00 89.69 125 GLU A C 1
ATOM 890 O O . GLU A 1 125 ? 10.019 -2.835 -18.178 1.00 89.69 125 GLU A O 1
ATOM 895 N N . ILE A 1 126 ? 7.873 -3.122 -17.516 1.00 90.75 126 ILE A N 1
ATOM 896 C CA . ILE A 1 126 ? 7.266 -2.306 -18.575 1.00 90.75 126 ILE A CA 1
ATOM 897 C C . ILE A 1 126 ? 7.812 -0.877 -18.513 1.00 90.75 126 ILE A C 1
ATOM 899 O O . ILE A 1 126 ? 8.303 -0.375 -19.522 1.00 90.75 126 ILE A O 1
ATOM 903 N N . ILE A 1 127 ? 7.798 -0.227 -17.345 1.00 90.19 127 ILE A N 1
ATOM 904 C CA . ILE A 1 127 ? 8.351 1.127 -17.188 1.00 90.19 127 ILE A CA 1
ATOM 905 C C . ILE A 1 127 ? 9.830 1.151 -17.572 1.00 90.19 127 ILE A C 1
ATOM 907 O O . ILE A 1 127 ? 10.236 2.030 -18.328 1.00 90.19 127 ILE A O 1
ATOM 911 N N . GLN A 1 128 ? 10.634 0.198 -17.102 1.00 89.81 128 GLN A N 1
ATOM 912 C CA . GLN A 1 128 ? 12.069 0.156 -17.400 1.00 89.81 128 GLN A CA 1
ATOM 913 C C . GLN A 1 128 ? 12.358 0.003 -18.900 1.00 89.81 128 GLN A C 1
ATOM 915 O O . GLN A 1 128 ? 13.309 0.596 -19.402 1.00 89.81 128 GLN A O 1
ATOM 920 N N . HIS A 1 129 ? 11.536 -0.760 -19.624 1.00 90.56 129 HIS A N 1
ATOM 921 C CA . HIS A 1 129 ? 11.708 -0.986 -21.063 1.00 90.56 129 HIS A CA 1
ATOM 922 C C . HIS A 1 129 ? 11.105 0.128 -21.924 1.00 90.56 129 HIS A C 1
ATOM 924 O O . HIS A 1 129 ? 11.610 0.419 -23.012 1.00 90.56 129 HIS A O 1
ATOM 930 N N . CYS A 1 130 ? 10.011 0.726 -21.459 1.00 92.62 130 CYS A N 1
ATOM 931 C CA . CYS A 1 130 ? 9.219 1.687 -22.217 1.00 92.62 130 CYS A CA 1
ATOM 932 C C . CYS A 1 130 ? 9.483 3.145 -21.821 1.00 92.62 130 CYS A C 1
ATOM 934 O O . CYS A 1 130 ? 8.944 4.046 -22.455 1.00 92.62 130 CYS A O 1
ATOM 936 N N . SER A 1 131 ? 10.305 3.410 -20.805 1.00 91.94 131 SER A N 1
ATOM 937 C CA . SER A 1 131 ? 10.664 4.774 -20.402 1.00 91.94 131 SER A CA 1
ATOM 938 C C . SER A 1 131 ? 12.037 5.158 -20.929 1.00 91.94 131 SER A C 1
ATOM 940 O O . SER A 1 131 ? 12.971 4.362 -20.980 1.00 91.94 131 SER A O 1
ATOM 942 N N . THR A 1 132 ? 12.176 6.418 -21.322 1.00 91.75 132 THR A N 1
ATOM 943 C CA . THR A 1 132 ? 13.421 6.969 -21.852 1.00 91.75 132 THR A CA 1
ATOM 944 C C . THR A 1 132 ? 13.524 8.443 -21.497 1.00 91.75 132 THR A C 1
ATOM 946 O O . THR A 1 132 ? 12.523 9.154 -21.463 1.00 91.75 132 THR A O 1
ATOM 949 N N . LEU A 1 133 ? 14.747 8.909 -21.245 1.00 92.50 133 LEU A N 1
ATOM 950 C CA . LEU A 1 133 ? 15.030 10.332 -21.047 1.00 92.50 133 LEU A CA 1
ATOM 951 C C . LEU A 1 133 ? 15.155 11.092 -22.376 1.00 92.50 133 LEU A C 1
ATOM 953 O O . LEU A 1 133 ? 15.239 12.316 -22.372 1.00 92.50 133 LEU A O 1
ATOM 957 N N . ASN A 1 134 ? 15.187 10.387 -23.514 1.00 93.56 134 ASN A N 1
ATOM 958 C CA . ASN A 1 134 ? 15.231 11.012 -24.830 1.00 93.56 134 ASN A CA 1
ATOM 959 C C . ASN A 1 134 ? 13.808 11.414 -25.269 1.00 93.56 134 ASN A C 1
ATOM 961 O O . ASN A 1 134 ? 13.020 10.528 -25.601 1.00 93.56 134 ASN A O 1
ATOM 965 N N . PRO A 1 135 ? 13.481 12.716 -25.366 1.00 91.25 135 PRO A N 1
ATOM 966 C CA . PRO A 1 135 ? 12.126 13.175 -25.686 1.00 91.25 135 PRO A CA 1
ATOM 967 C C . PRO A 1 135 ? 11.674 12.852 -27.122 1.00 91.25 135 PRO A C 1
ATOM 969 O O . PRO A 1 135 ? 10.502 13.027 -27.445 1.00 91.25 135 PRO A O 1
ATOM 972 N N . PHE A 1 136 ? 12.578 12.387 -27.990 1.00 93.88 136 PHE A N 1
ATOM 973 C CA . PHE A 1 136 ? 12.274 11.994 -29.370 1.00 93.88 136 PHE A CA 1
ATOM 974 C C . PHE A 1 136 ? 12.150 10.478 -29.556 1.00 93.88 136 PHE A C 1
ATOM 976 O O . PHE A 1 136 ? 11.731 10.015 -30.619 1.00 93.88 136 PHE A O 1
ATOM 983 N N . ALA A 1 137 ? 12.538 9.687 -28.555 1.00 92.25 137 ALA A N 1
ATOM 984 C CA . ALA A 1 137 ? 12.417 8.241 -28.624 1.00 92.25 137 ALA A CA 1
ATOM 985 C C . ALA A 1 137 ? 10.958 7.814 -28.403 1.00 92.25 137 ALA A C 1
ATOM 987 O O . ALA A 1 137 ? 10.197 8.450 -27.679 1.00 92.25 137 ALA A O 1
ATOM 988 N N . THR A 1 138 ? 10.557 6.720 -29.052 1.00 92.44 138 THR A N 1
ATOM 989 C CA . THR A 1 138 ? 9.192 6.176 -28.939 1.00 92.44 138 THR A CA 1
ATOM 990 C C . THR A 1 138 ? 9.227 4.697 -28.553 1.00 92.44 138 THR A C 1
ATOM 992 O O . THR A 1 138 ? 8.761 3.831 -29.299 1.00 92.44 138 THR A O 1
ATOM 995 N N . PRO A 1 139 ? 9.860 4.377 -27.411 1.00 90.81 139 PRO A N 1
ATOM 996 C CA . PRO A 1 139 ? 9.953 3.007 -26.934 1.00 90.81 139 PRO A CA 1
ATOM 997 C C . PRO A 1 139 ? 8.551 2.408 -26.778 1.00 90.81 139 PRO A C 1
ATOM 999 O O . PRO A 1 139 ? 7.587 3.098 -26.456 1.00 90.81 139 PRO A O 1
ATOM 1002 N N . CYS A 1 140 ? 8.438 1.120 -27.082 1.00 90.31 140 CYS A N 1
ATOM 1003 C CA . CYS A 1 140 ? 7.185 0.368 -27.031 1.00 90.31 140 CYS A CA 1
ATOM 1004 C C . CYS A 1 140 ? 6.038 0.850 -27.945 1.00 90.31 140 CYS A C 1
ATOM 1006 O O . CYS A 1 140 ? 4.960 0.277 -27.876 1.00 90.31 140 CYS A O 1
ATOM 1008 N N . ARG A 1 141 ? 6.254 1.807 -28.869 1.00 88.25 141 ARG A N 1
ATOM 1009 C CA . ARG A 1 141 ? 5.218 2.260 -29.828 1.00 88.25 141 ARG A CA 1
ATOM 1010 C C . ARG A 1 141 ? 4.643 1.130 -30.697 1.00 88.25 141 ARG A C 1
ATOM 1012 O O . ARG A 1 141 ? 3.472 1.181 -31.046 1.00 88.25 141 ARG A O 1
ATOM 1019 N N . ASN A 1 142 ? 5.474 0.154 -31.062 1.00 85.94 142 ASN A N 1
ATOM 1020 C CA . ASN A 1 142 ? 5.120 -0.956 -31.958 1.00 85.94 142 ASN A CA 1
ATOM 1021 C C . ASN A 1 142 ? 5.301 -2.327 -31.277 1.00 85.94 142 ASN A C 1
ATOM 1023 O O . ASN A 1 142 ? 5.653 -3.296 -31.950 1.00 85.94 142 ASN A O 1
ATOM 1027 N N . ARG A 1 143 ? 5.203 -2.376 -29.945 1.00 70.81 143 ARG A N 1
ATOM 1028 C CA . ARG A 1 143 ? 5.229 -3.627 -29.175 1.00 70.81 143 ARG A CA 1
ATOM 1029 C C . ARG A 1 143 ? 3.825 -4.203 -29.069 1.00 70.81 143 ARG A C 1
ATOM 1031 O O . ARG A 1 143 ? 2.875 -3.393 -29.025 1.00 70.81 143 ARG A O 1
#

Secondary structure (DSSP, 8-state):
------------------PPPPP--PPTTPEEEEEESHHHH-TTSSSEESSGGG-EETTSHHHHHHHHHT-SEE-----TT--SGGGTSPEEETTEEEPPGGGG--TT--EEEEE--TTTTTHHHHHHHH--S-TT--TTTT-

Sequence (143 aa):
MRRERLILPLVLATTVLASPGAAVEARPGDQYVPLGDSFTAGPLIPTQIAPLGCLKSNRNYPTVVDGTLGSSAFRDISCSGATTDDMFAPQSIVGGSNPAQLSALSASTTLVTLGIGANDIGFTEIIQHCSTLNPFATPCRNR